Protein AF-A0A519T949-F1 (afdb_monomer_lite)

Radius of gyration: 13.91 Å; chains: 1; bounding box: 40×19×34 Å

Foldseek 3Di:
DPCPPPVLVVQLVVVLVVLCVVCVPLNPPLVVPPPPDPPDPPVNSVVSVVLSVVLSVVLSVQDPDPVSCVDPVSVVSSCVSSVD

Secondary structure (DSSP, 8-state):
---SS-HHHHHHHHHHHHHHHH-TTTS--GGGTSSS-TTS-HHHHHHHHHHHHHHHHHHTTT-SSHHHHTSHHHHHHHHHHH--

Sequence (84 aa):
RDRVADPRFLLQKRIEAKIAALYPNSWLPLYSRVTFSPDTPYAEAWAAGQRQDAIMARLMPHIQSESDFEKPDVQELVKTVIGQ

pLDDT: mean 76.19, std 14.73, range [45.06, 91.75]

Structure (mmCIF, N/CA/C/O backbone):
data_AF-A0A519T949-F1
#
_entry.id   AF-A0A519T949-F1
#
loop_
_atom_site.group_PDB
_atom_site.id
_atom_site.type_symbol
_atom_site.label_atom_id
_atom_site.label_alt_id
_atom_site.label_comp_id
_atom_site.label_asym_id
_atom_site.label_entity_id
_atom_site.label_seq_id
_atom_site.pdbx_PDB_ins_code
_atom_site.Cartn_x
_atom_site.Cartn_y
_atom_site.Cartn_z
_atom_site.occupancy
_atom_site.B_iso_or_equiv
_atom_site.auth_seq_id
_atom_site.auth_comp_id
_atom_site.auth_asym_id
_atom_site.auth_atom_id
_atom_site.pdbx_PDB_model_num
ATOM 1 N N . ARG A 1 1 ? 4.940 -1.378 -24.653 1.00 59.69 1 ARG A N 1
ATOM 2 C CA . ARG A 1 1 ? 5.532 -0.199 -23.985 1.00 59.69 1 ARG A CA 1
ATOM 3 C C . ARG A 1 1 ? 4.501 0.909 -24.133 1.00 59.69 1 ARG A C 1
ATOM 5 O O . ARG A 1 1 ? 4.492 1.467 -25.202 1.00 59.69 1 ARG A O 1
ATOM 12 N N . ASP A 1 2 ? 3.601 1.075 -23.155 1.00 49.19 2 ASP A N 1
ATOM 13 C CA . ASP A 1 2 ? 2.635 2.195 -23.000 1.00 49.19 2 ASP A CA 1
ATOM 14 C C . ASP A 1 2 ? 1.749 1.950 -21.749 1.00 49.19 2 ASP A C 1
ATOM 16 O O . ASP A 1 2 ? 0.531 1.935 -21.813 1.00 49.19 2 ASP A O 1
ATOM 20 N N . ARG A 1 3 ? 2.349 1.647 -20.583 1.00 51.75 3 ARG A N 1
ATOM 21 C CA . ARG A 1 3 ? 1.582 1.397 -19.330 1.00 51.75 3 ARG A CA 1
ATOM 22 C C . ARG A 1 3 ? 1.532 2.608 -18.392 1.00 51.75 3 ARG A C 1
ATOM 24 O O . ARG A 1 3 ? 1.088 2.500 -17.257 1.00 51.75 3 ARG A O 1
ATOM 31 N N . VAL A 1 4 ? 2.042 3.754 -18.844 1.00 52.50 4 VAL A N 1
ATOM 32 C CA . VAL A 1 4 ? 2.135 4.983 -18.032 1.00 52.50 4 VAL A CA 1
ATOM 33 C C . VAL A 1 4 ? 0.815 5.769 -18.065 1.00 52.50 4 VAL A C 1
ATOM 35 O O . VAL A 1 4 ? 0.565 6.580 -17.182 1.00 52.50 4 VAL A O 1
ATOM 38 N N . ALA A 1 5 ? -0.063 5.474 -19.030 1.00 55.25 5 ALA A N 1
ATOM 39 C CA . ALA A 1 5 ? -1.387 6.080 -19.162 1.00 55.25 5 ALA A CA 1
ATOM 40 C C . ALA A 1 5 ? -2.533 5.183 -18.657 1.00 55.25 5 ALA A C 1
ATOM 42 O O . ALA A 1 5 ? -3.693 5.563 -18.788 1.00 55.25 5 ALA A O 1
ATOM 43 N N . ASP A 1 6 ? -2.239 4.008 -18.086 1.00 74.56 6 ASP A N 1
ATOM 44 C CA . ASP A 1 6 ? -3.282 3.140 -17.543 1.00 74.56 6 ASP A CA 1
ATOM 45 C C . ASP A 1 6 ? -3.856 3.767 -16.261 1.00 74.56 6 ASP A C 1
ATOM 47 O O . ASP A 1 6 ? -3.149 3.851 -15.248 1.00 74.56 6 ASP A O 1
ATOM 51 N N . PRO A 1 7 ? -5.142 4.165 -16.240 1.00 79.75 7 PRO A N 1
ATOM 52 C CA . PRO A 1 7 ? -5.750 4.785 -15.064 1.00 79.75 7 PRO A CA 1
ATOM 53 C C . PRO A 1 7 ? -5.701 3.856 -13.845 1.00 79.75 7 PRO A C 1
ATOM 55 O O . PRO A 1 7 ? -5.572 4.322 -12.715 1.00 79.75 7 PRO A O 1
ATOM 58 N N . ARG A 1 8 ? -5.699 2.533 -14.067 1.00 82.00 8 ARG A N 1
ATOM 59 C CA . ARG A 1 8 ? -5.500 1.528 -13.012 1.00 82.00 8 ARG A CA 1
ATOM 60 C C . ARG A 1 8 ? -4.101 1.565 -12.406 1.00 82.00 8 ARG A C 1
ATOM 62 O O . ARG A 1 8 ? -3.980 1.388 -11.200 1.00 82.00 8 ARG A O 1
ATOM 69 N N . PHE A 1 9 ? -3.060 1.787 -13.208 1.00 82.19 9 PHE A N 1
ATOM 70 C CA . PHE A 1 9 ? -1.688 1.861 -12.704 1.00 82.19 9 PHE A CA 1
ATOM 71 C C . PHE A 1 9 ? -1.486 3.124 -11.862 1.00 82.19 9 PHE A C 1
ATOM 73 O O . PHE A 1 9 ? -0.917 3.062 -10.773 1.00 82.19 9 PHE A O 1
ATOM 80 N N . LEU A 1 10 ? -2.021 4.259 -12.323 1.00 84.56 10 LEU A N 1
ATOM 81 C CA . LEU A 1 10 ? -2.014 5.504 -11.554 1.00 84.56 10 LEU A CA 1
ATOM 82 C C . LEU A 1 10 ? -2.811 5.360 -10.252 1.00 84.56 10 LEU A C 1
ATOM 84 O O . LEU A 1 10 ? -2.317 5.751 -9.197 1.00 84.56 10 LEU A O 1
ATOM 88 N N . LEU A 1 11 ? -3.997 4.744 -10.303 1.00 88.88 11 LEU A N 1
ATOM 89 C CA . LEU A 1 11 ? -4.795 4.451 -9.111 1.00 88.88 11 LEU A CA 1
ATOM 90 C C . LEU A 1 11 ? -4.012 3.579 -8.125 1.00 88.88 11 LEU A C 1
ATOM 92 O O . LEU A 1 11 ? -3.875 3.956 -6.965 1.00 88.88 11 LEU A O 1
ATOM 96 N N . GLN A 1 12 ? -3.422 2.477 -8.597 1.00 87.62 12 GLN A N 1
ATOM 97 C CA . GLN A 1 12 ? -2.596 1.589 -7.779 1.00 87.62 12 GLN A CA 1
ATOM 98 C C . GLN A 1 12 ? -1.486 2.363 -7.060 1.00 87.62 12 GLN A C 1
ATOM 100 O O . GLN A 1 12 ? -1.358 2.256 -5.844 1.00 87.62 12 GLN A O 1
ATOM 105 N N . LYS A 1 13 ? -0.739 3.208 -7.784 1.00 85.69 13 LYS A N 1
ATOM 106 C CA . LYS A 1 13 ? 0.344 4.026 -7.215 1.00 85.69 13 LYS A CA 1
ATOM 107 C C . LYS A 1 13 ? -0.151 5.023 -6.167 1.00 85.69 13 LYS A C 1
ATOM 109 O O . LYS A 1 13 ? 0.524 5.240 -5.162 1.00 85.69 13 LYS A O 1
ATOM 114 N N . ARG A 1 14 ? -1.332 5.615 -6.368 1.00 88.69 14 ARG A N 1
ATOM 115 C CA . ARG A 1 14 ? -1.946 6.532 -5.393 1.00 88.69 14 ARG A CA 1
ATOM 116 C C . ARG A 1 14 ? -2.365 5.799 -4.121 1.00 88.69 14 ARG A C 1
ATOM 118 O O . ARG A 1 14 ? -2.126 6.310 -3.030 1.00 88.69 14 ARG A O 1
ATOM 125 N N . ILE A 1 15 ? -2.928 4.598 -4.248 1.00 89.12 15 ILE A N 1
ATOM 126 C CA . ILE A 1 15 ? -3.284 3.762 -3.097 1.00 89.12 15 ILE A CA 1
ATOM 127 C C . ILE A 1 15 ? -2.033 3.293 -2.345 1.00 89.12 15 ILE A C 1
ATOM 129 O O . ILE A 1 15 ? -1.995 3.426 -1.126 1.00 89.12 15 ILE A O 1
ATOM 133 N N . GLU A 1 16 ? -0.983 2.844 -3.042 1.00 86.75 16 GLU A N 1
ATOM 134 C CA . GLU A 1 16 ? 0.303 2.495 -2.415 1.00 86.75 16 GLU A CA 1
ATOM 135 C C . GLU A 1 16 ? 0.865 3.663 -1.598 1.00 86.75 16 GLU A C 1
ATOM 137 O O . GLU A 1 16 ? 1.263 3.478 -0.451 1.00 86.75 16 GLU A O 1
ATOM 142 N N . ALA A 1 17 ? 0.854 4.879 -2.155 1.00 85.50 17 ALA A N 1
ATOM 143 C CA . ALA A 1 17 ? 1.324 6.069 -1.451 1.00 85.50 17 ALA A CA 1
ATOM 144 C C . ALA A 1 17 ? 0.482 6.375 -0.198 1.00 85.50 17 ALA A C 1
ATOM 146 O O . ALA A 1 17 ? 1.040 6.703 0.849 1.00 85.50 17 ALA A O 1
ATOM 147 N N . LYS A 1 18 ? -0.849 6.225 -0.275 1.00 87.75 18 LYS A N 1
ATOM 148 C CA . LYS A 1 18 ? -1.743 6.391 0.882 1.00 87.75 18 LYS A CA 1
ATOM 149 C C . LYS A 1 18 ? -1.475 5.342 1.963 1.00 87.75 18 LYS A C 1
ATOM 151 O O . LYS A 1 18 ? -1.390 5.694 3.135 1.00 87.75 18 LYS A O 1
ATOM 156 N N . ILE A 1 19 ? -1.309 4.074 1.586 1.00 86.06 19 ILE A N 1
ATOM 157 C CA . ILE A 1 19 ? -1.000 2.989 2.527 1.00 86.06 19 ILE A CA 1
ATOM 158 C C . ILE A 1 19 ? 0.366 3.219 3.175 1.00 86.06 19 ILE A C 1
ATOM 160 O O . ILE A 1 19 ? 0.470 3.104 4.390 1.00 86.06 19 ILE A O 1
ATOM 164 N N . ALA A 1 20 ? 1.385 3.607 2.405 1.00 83.81 20 ALA A N 1
ATOM 165 C CA . ALA A 1 20 ? 2.708 3.927 2.936 1.00 83.81 20 ALA A CA 1
ATOM 166 C C . ALA A 1 20 ? 2.678 5.098 3.932 1.00 83.81 20 ALA A C 1
ATOM 168 O O . ALA A 1 20 ? 3.376 5.064 4.942 1.00 83.81 20 ALA A O 1
ATOM 169 N N . ALA A 1 21 ? 1.842 6.110 3.677 1.00 83.9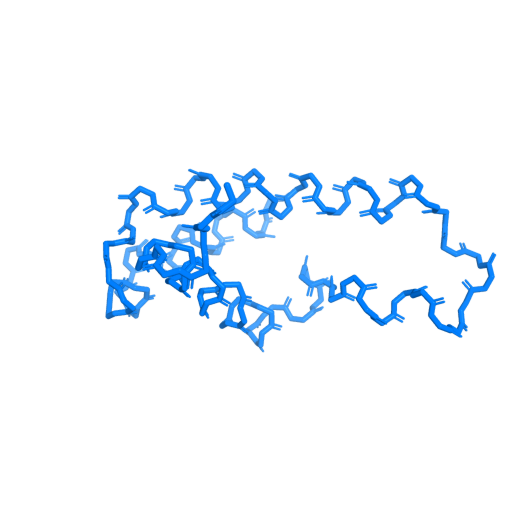4 21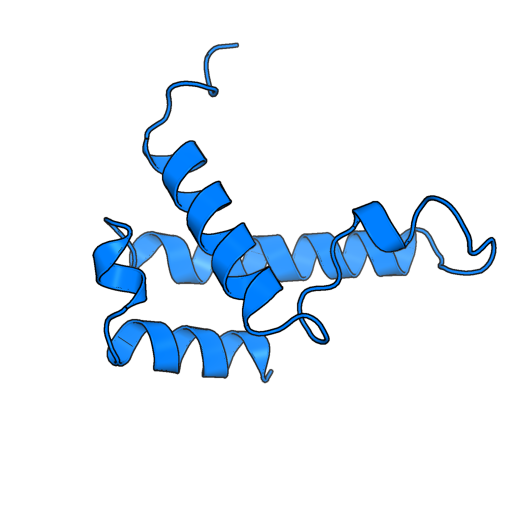 ALA A N 1
ATOM 170 C CA . ALA A 1 21 ? 1.651 7.233 4.591 1.00 83.94 21 ALA A CA 1
ATOM 171 C C . ALA A 1 21 ? 0.903 6.838 5.879 1.00 83.94 21 ALA A C 1
ATOM 173 O O . ALA A 1 21 ? 1.219 7.356 6.948 1.00 83.94 21 ALA A O 1
ATOM 174 N N . LEU A 1 22 ? -0.073 5.927 5.792 1.00 83.94 22 LEU A N 1
ATOM 175 C CA . LEU A 1 22 ? -0.867 5.461 6.939 1.00 83.94 22 LEU A CA 1
ATOM 176 C C . LEU A 1 22 ? -0.152 4.386 7.773 1.00 83.94 22 LEU A C 1
ATOM 178 O O . LEU A 1 22 ? -0.289 4.363 8.994 1.00 83.94 22 LEU A O 1
ATOM 182 N N . TYR A 1 23 ? 0.612 3.505 7.124 1.00 83.00 23 TYR A N 1
ATOM 183 C CA . TYR A 1 23 ? 1.279 2.347 7.724 1.00 83.00 23 TYR A CA 1
ATOM 184 C C . TYR A 1 23 ? 2.781 2.322 7.395 1.00 83.00 23 TYR A C 1
ATOM 186 O O . TYR A 1 23 ? 3.262 1.350 6.809 1.00 83.00 23 TYR A O 1
ATOM 194 N N . PRO A 1 24 ? 3.564 3.338 7.800 1.00 73.38 24 PRO A N 1
ATOM 195 C CA . PRO A 1 24 ? 4.993 3.416 7.477 1.00 73.38 24 PRO A CA 1
ATOM 196 C C . PRO A 1 24 ? 5.813 2.241 8.040 1.00 73.38 24 PRO A C 1
ATOM 198 O O . PRO A 1 24 ? 6.842 1.880 7.476 1.00 73.38 24 PRO A O 1
ATOM 201 N N . ASN A 1 25 ? 5.342 1.611 9.123 1.00 70.00 25 ASN A N 1
ATOM 202 C CA . ASN A 1 25 ? 5.998 0.453 9.740 1.00 70.00 25 ASN A CA 1
ATOM 203 C C . ASN A 1 25 ? 5.751 -0.860 8.980 1.00 70.00 25 ASN A C 1
ATOM 205 O O . ASN A 1 25 ? 6.644 -1.700 8.907 1.00 70.00 25 ASN A O 1
ATOM 209 N N . SER A 1 26 ? 4.552 -1.045 8.419 1.00 69.12 26 SER A N 1
ATOM 210 C CA . SER A 1 26 ? 4.192 -2.262 7.672 1.00 69.12 26 SER A CA 1
ATOM 211 C C . SER A 1 26 ? 4.516 -2.143 6.185 1.00 69.12 26 SER A C 1
ATOM 213 O O . SER A 1 26 ? 4.746 -3.141 5.505 1.00 69.12 26 SER A O 1
ATOM 215 N N . TRP A 1 27 ? 4.566 -0.913 5.677 1.00 70.38 27 TRP A N 1
ATOM 216 C CA . TRP A 1 27 ? 4.873 -0.592 4.295 1.00 70.38 27 TRP A CA 1
ATOM 217 C C . TRP A 1 27 ? 6.169 0.212 4.225 1.00 70.38 27 TRP A C 1
ATOM 219 O O . TRP A 1 27 ? 6.174 1.401 3.907 1.00 70.38 27 TRP A O 1
ATOM 229 N N . LEU A 1 28 ? 7.289 -0.451 4.527 1.00 61.31 28 LEU A N 1
ATOM 230 C CA . LEU A 1 28 ? 8.611 0.143 4.348 1.00 61.31 28 LEU A CA 1
ATOM 231 C C . LEU A 1 28 ? 8.786 0.526 2.869 1.00 61.31 28 LEU A C 1
ATOM 233 O O . LEU A 1 28 ? 8.742 -0.359 2.002 1.00 61.31 28 LEU A O 1
ATOM 237 N N . PRO A 1 29 ? 8.977 1.817 2.542 1.00 56.91 29 PRO A N 1
ATOM 238 C CA . PRO A 1 29 ? 9.309 2.204 1.186 1.00 56.91 29 PRO A CA 1
ATOM 239 C C . PRO A 1 29 ? 10.635 1.534 0.828 1.00 56.91 29 PRO A C 1
ATOM 241 O O . PRO A 1 29 ? 11.645 1.753 1.496 1.00 56.91 29 PRO A O 1
ATOM 244 N N . LEU A 1 30 ? 10.641 0.725 -0.238 1.00 54.72 30 LEU A N 1
ATOM 245 C CA . LEU A 1 30 ? 11.844 0.038 -0.730 1.00 54.72 30 LEU A CA 1
ATOM 246 C C . LEU A 1 30 ? 13.034 1.003 -0.869 1.00 54.72 30 LEU A C 1
ATOM 248 O O . LEU A 1 30 ? 14.170 0.620 -0.620 1.00 54.72 30 LEU A O 1
ATOM 252 N N . TYR A 1 31 ? 12.765 2.277 -1.160 1.00 48.12 31 TYR A N 1
ATOM 253 C CA . TYR A 1 31 ? 13.763 3.337 -1.269 1.00 48.12 31 TYR A CA 1
ATOM 254 C C . TYR A 1 31 ? 14.505 3.696 0.030 1.00 48.12 31 TYR A C 1
ATOM 256 O O . TYR A 1 31 ? 15.624 4.191 -0.068 1.00 48.12 31 TYR A O 1
ATOM 264 N N . SER A 1 32 ? 13.970 3.434 1.231 1.00 45.22 32 SER A N 1
ATOM 265 C CA . SER A 1 32 ? 14.709 3.739 2.471 1.00 45.22 32 SER A CA 1
ATOM 266 C C . SER A 1 32 ? 15.729 2.662 2.852 1.00 45.22 32 SER A C 1
ATOM 268 O O . SER A 1 32 ? 16.561 2.904 3.722 1.00 45.22 32 SER A O 1
ATOM 270 N N . ARG A 1 33 ? 15.688 1.480 2.217 1.00 48.22 33 ARG A N 1
ATOM 271 C CA . ARG A 1 33 ? 16.569 0.343 2.545 1.00 48.22 33 ARG A CA 1
ATOM 272 C C . ARG A 1 33 ? 17.807 0.226 1.656 1.00 48.22 33 ARG A C 1
ATOM 274 O O . ARG A 1 33 ? 18.738 -0.469 2.036 1.00 48.22 33 ARG A O 1
ATOM 281 N N . VAL A 1 34 ? 17.855 0.905 0.506 1.00 46.12 34 VAL A N 1
ATOM 282 C CA . VAL A 1 34 ? 18.943 0.683 -0.471 1.00 46.12 34 VAL A CA 1
ATOM 283 C C . VAL A 1 34 ? 20.131 1.632 -0.286 1.00 46.12 34 VAL A C 1
ATOM 285 O O . VAL A 1 34 ? 21.213 1.334 -0.779 1.00 46.12 34 VAL A O 1
ATOM 288 N N . THR A 1 35 ? 19.992 2.740 0.448 1.00 49.06 35 THR A N 1
ATOM 289 C CA . THR A 1 35 ? 21.048 3.773 0.432 1.00 49.06 35 THR A CA 1
ATOM 290 C C . THR A 1 35 ? 21.950 3.802 1.673 1.00 49.06 35 THR A C 1
ATOM 292 O O . THR A 1 35 ? 23.058 4.311 1.564 1.00 49.06 35 THR A O 1
ATOM 295 N N . PHE A 1 36 ? 21.569 3.243 2.835 1.00 45.06 36 PHE A N 1
ATOM 296 C CA . PHE A 1 36 ? 22.365 3.452 4.068 1.00 45.06 36 PHE A CA 1
ATOM 297 C C . PHE A 1 36 ? 22.460 2.280 5.058 1.00 45.06 36 PHE A C 1
ATOM 299 O O . PHE A 1 36 ? 22.796 2.494 6.222 1.00 45.06 36 PHE A O 1
ATOM 306 N N . SER A 1 37 ? 22.206 1.031 4.661 1.00 45.22 37 SER A N 1
ATOM 307 C CA . SER A 1 37 ? 22.468 -0.106 5.559 1.00 45.22 37 SER A CA 1
ATOM 308 C C . SER A 1 37 ? 22.998 -1.319 4.789 1.00 45.22 37 SER A C 1
ATOM 310 O O . SER A 1 37 ? 22.220 -1.963 4.091 1.00 45.22 37 SER A O 1
ATOM 312 N N . PRO A 1 38 ? 24.296 -1.661 4.911 1.00 55.28 38 PRO A N 1
ATOM 313 C CA . PRO A 1 38 ? 24.906 -2.827 4.256 1.00 55.28 38 PRO A CA 1
ATOM 314 C C . PRO A 1 38 ? 24.365 -4.188 4.740 1.00 55.28 38 PRO A C 1
ATOM 316 O O . PRO A 1 38 ? 24.826 -5.221 4.270 1.00 55.28 38 PRO A O 1
ATOM 319 N N . ASP A 1 39 ? 23.384 -4.189 5.647 1.00 55.94 39 ASP A N 1
ATOM 320 C CA . ASP A 1 39 ? 22.923 -5.369 6.380 1.00 55.94 39 ASP A CA 1
ATOM 321 C C . ASP A 1 39 ? 21.455 -5.741 6.115 1.00 55.94 39 ASP A C 1
ATOM 323 O O . ASP A 1 39 ? 20.945 -6.665 6.731 1.00 55.94 39 ASP A O 1
ATOM 327 N N . THR A 1 40 ? 20.730 -5.054 5.216 1.00 55.28 40 THR A N 1
ATOM 328 C CA . THR A 1 40 ? 19.395 -5.553 4.833 1.00 55.28 40 THR A CA 1
ATOM 329 C C . THR A 1 40 ? 19.543 -6.558 3.693 1.00 55.28 40 THR A C 1
ATOM 331 O O . THR A 1 40 ? 19.807 -6.145 2.558 1.00 55.28 40 THR A O 1
ATOM 334 N N . PRO A 1 41 ? 19.365 -7.870 3.935 1.00 62.34 41 PRO A N 1
ATOM 335 C 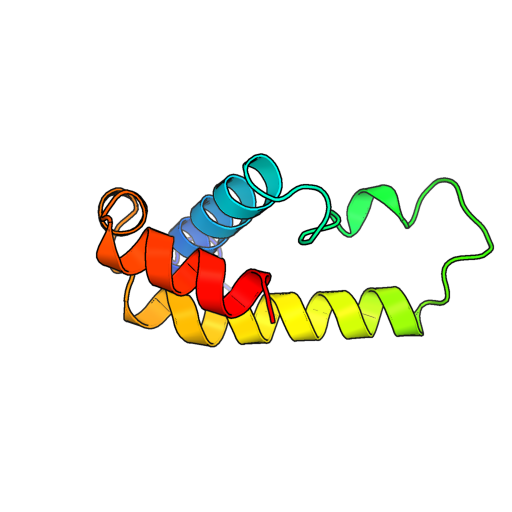CA . PRO A 1 41 ? 19.488 -8.857 2.883 1.00 62.34 41 PRO A CA 1
ATOM 336 C C . PRO A 1 41 ? 18.463 -8.563 1.791 1.00 62.34 41 PRO A C 1
ATOM 338 O O . PRO A 1 41 ? 17.275 -8.363 2.048 1.00 62.34 41 PRO A O 1
ATOM 341 N N . TYR A 1 42 ? 18.923 -8.579 0.544 1.00 62.47 42 TYR A N 1
ATOM 342 C CA . TYR A 1 42 ? 18.087 -8.476 -0.654 1.00 62.47 42 TYR A CA 1
ATOM 343 C C . TYR A 1 42 ? 16.831 -9.367 -0.576 1.00 62.47 42 TYR A C 1
ATOM 345 O O . TYR A 1 42 ? 15.755 -8.972 -1.016 1.00 62.47 42 TYR A O 1
ATOM 353 N N . ALA A 1 43 ? 16.951 -10.535 0.064 1.00 66.56 43 ALA A N 1
ATOM 354 C CA . ALA A 1 43 ? 15.852 -11.457 0.331 1.00 66.56 43 ALA A CA 1
ATOM 355 C C . ALA A 1 43 ? 14.705 -10.838 1.155 1.00 66.56 43 ALA A C 1
ATOM 357 O O . ALA A 1 43 ? 13.539 -11.079 0.847 1.00 66.56 43 ALA A O 1
ATOM 358 N N . GLU A 1 44 ? 14.999 -10.006 2.157 1.00 68.12 44 GLU A N 1
ATOM 359 C CA . GLU A 1 44 ? 13.973 -9.309 2.939 1.00 68.12 44 GLU A CA 1
ATOM 360 C C . GLU A 1 44 ? 13.269 -8.222 2.129 1.00 68.12 44 GLU A C 1
ATOM 362 O O . GLU A 1 44 ? 12.050 -8.074 2.226 1.00 68.12 44 GLU A O 1
ATOM 367 N N . ALA A 1 45 ? 14.013 -7.465 1.318 1.00 69.69 45 ALA A N 1
ATOM 368 C CA . ALA A 1 45 ? 13.431 -6.462 0.427 1.00 69.69 45 ALA A CA 1
ATOM 369 C C . ALA A 1 45 ? 12.542 -7.122 -0.642 1.00 69.69 45 ALA A C 1
ATOM 371 O O . ALA A 1 45 ? 11.436 -6.657 -0.910 1.00 69.69 45 ALA A O 1
ATOM 372 N N . TRP A 1 46 ? 12.988 -8.254 -1.191 1.00 73.00 46 TRP A N 1
ATOM 373 C CA . TRP A 1 46 ? 12.231 -9.056 -2.147 1.00 73.00 46 TRP A CA 1
ATOM 374 C C . TRP A 1 46 ? 10.952 -9.642 -1.533 1.00 73.00 46 TRP A C 1
ATOM 376 O O . TRP A 1 46 ? 9.876 -9.552 -2.124 1.00 73.00 46 TRP A O 1
ATOM 386 N N . ALA A 1 47 ? 11.040 -10.197 -0.321 1.00 77.56 47 ALA A N 1
ATOM 387 C CA . ALA A 1 47 ? 9.883 -10.719 0.403 1.00 77.56 47 ALA A CA 1
ATOM 388 C C . ALA A 1 47 ? 8.894 -9.609 0.801 1.00 77.56 47 ALA A C 1
ATOM 390 O O . ALA A 1 47 ? 7.681 -9.812 0.750 1.00 77.56 47 ALA A O 1
ATOM 391 N N . ALA A 1 48 ? 9.387 -8.423 1.172 1.00 76.12 48 ALA A N 1
ATOM 392 C CA . ALA A 1 48 ? 8.544 -7.255 1.416 1.00 76.12 48 ALA A CA 1
ATOM 393 C C . ALA A 1 48 ? 7.820 -6.804 0.137 1.00 76.12 48 ALA A C 1
ATOM 395 O O . ALA A 1 48 ? 6.609 -6.607 0.173 1.00 76.12 48 ALA A O 1
ATOM 396 N N . GLY A 1 49 ? 8.524 -6.733 -0.999 1.00 79.00 49 GLY A N 1
ATOM 397 C CA . GLY A 1 49 ? 7.925 -6.401 -2.294 1.00 79.00 49 GLY A CA 1
ATOM 398 C C . GLY A 1 49 ? 6.840 -7.393 -2.726 1.00 79.00 49 GLY A C 1
ATOM 399 O O . GLY A 1 49 ? 5.761 -6.975 -3.135 1.00 79.00 49 GLY A O 1
ATOM 400 N N . GLN A 1 50 ? 7.067 -8.702 -2.557 1.00 82.62 50 GLN A N 1
ATOM 401 C CA . GLN A 1 50 ? 6.040 -9.718 -2.836 1.00 82.62 50 GLN A CA 1
ATOM 402 C C . GLN A 1 50 ? 4.807 -9.581 -1.935 1.00 82.62 50 GLN A C 1
ATOM 404 O O . GLN A 1 50 ? 3.683 -9.747 -2.406 1.00 82.62 50 GLN A O 1
ATOM 409 N N . ARG A 1 51 ? 4.994 -9.259 -0.648 1.00 83.50 51 ARG A N 1
ATOM 410 C CA . ARG A 1 51 ? 3.869 -9.003 0.265 1.00 83.50 51 ARG A CA 1
ATOM 411 C C . ARG A 1 51 ? 3.063 -7.780 -0.166 1.00 83.50 51 ARG A C 1
ATOM 413 O O . ARG A 1 51 ? 1.839 -7.854 -0.212 1.00 83.50 51 ARG A O 1
ATOM 420 N N . GLN A 1 52 ? 3.742 -6.690 -0.523 1.00 82.06 52 GLN A N 1
ATOM 421 C CA . GLN A 1 52 ? 3.108 -5.472 -1.032 1.00 82.06 52 GLN A CA 1
ATOM 422 C C . GLN A 1 52 ? 2.296 -5.754 -2.305 1.00 82.06 52 GLN A C 1
ATOM 424 O O . GLN A 1 52 ? 1.133 -5.360 -2.388 1.00 82.06 52 GLN A O 1
ATOM 429 N N . ASP A 1 53 ? 2.861 -6.508 -3.251 1.00 85.56 53 ASP A N 1
ATOM 430 C CA . ASP A 1 53 ? 2.172 -6.892 -4.488 1.00 85.56 53 ASP A CA 1
ATOM 431 C C . ASP A 1 53 ? 0.931 -7.760 -4.212 1.00 85.56 53 ASP A C 1
ATOM 433 O O . ASP A 1 53 ? -0.156 -7.466 -4.710 1.00 85.56 53 ASP A O 1
ATOM 437 N N . ALA A 1 54 ? 1.044 -8.755 -3.324 1.00 87.62 54 ALA A N 1
ATOM 438 C CA . ALA A 1 54 ? -0.078 -9.609 -2.932 1.00 87.62 54 ALA A CA 1
ATOM 439 C C . ALA A 1 54 ? -1.212 -8.827 -2.243 1.00 87.62 54 ALA A C 1
ATOM 441 O O . ALA A 1 54 ? -2.393 -9.091 -2.491 1.00 87.62 54 ALA A O 1
ATOM 442 N N . ILE A 1 55 ? -0.869 -7.847 -1.401 1.00 87.50 55 ILE A N 1
ATOM 443 C CA . ILE A 1 55 ? -1.839 -6.944 -0.771 1.00 87.50 55 ILE A CA 1
ATOM 444 C C . ILE A 1 55 ? -2.547 -6.104 -1.841 1.00 87.50 55 ILE A C 1
ATOM 446 O O . ILE A 1 55 ? -3.778 -6.063 -1.871 1.00 87.50 55 ILE A O 1
ATOM 450 N N . MET A 1 56 ? -1.800 -5.489 -2.765 1.00 86.12 56 MET A N 1
ATOM 451 C CA . MET A 1 56 ? -2.392 -4.691 -3.844 1.00 86.12 56 MET A CA 1
ATOM 452 C C . MET A 1 56 ? -3.271 -5.531 -4.771 1.00 86.12 56 MET A C 1
ATOM 454 O O . MET A 1 56 ? -4.347 -5.077 -5.157 1.00 86.12 56 MET A O 1
ATOM 458 N N . ALA A 1 57 ? -2.873 -6.765 -5.082 1.00 87.94 57 ALA A N 1
ATOM 459 C CA . ALA A 1 57 ? -3.670 -7.685 -5.886 1.00 87.94 57 ALA A CA 1
ATOM 460 C C . ALA A 1 57 ? -5.027 -8.005 -5.234 1.00 87.94 57 ALA A C 1
ATOM 462 O O . ALA A 1 57 ? -6.020 -8.170 -5.942 1.00 87.94 57 ALA A O 1
ATOM 463 N N . ARG A 1 58 ? -5.087 -8.042 -3.894 1.00 89.12 58 ARG A N 1
ATOM 464 C CA . ARG A 1 58 ? -6.332 -8.223 -3.133 1.00 89.12 58 ARG 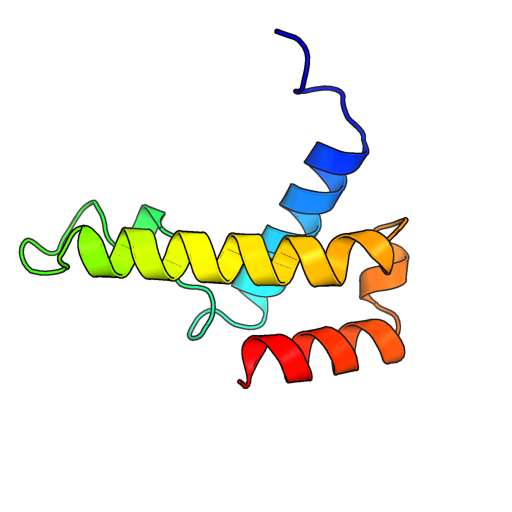A CA 1
ATOM 465 C C . ARG A 1 58 ? -7.148 -6.941 -2.997 1.00 89.12 58 ARG A C 1
ATOM 467 O O . ARG A 1 58 ? -8.365 -7.030 -3.014 1.00 89.12 58 ARG A O 1
ATOM 474 N N . LEU A 1 59 ? -6.516 -5.773 -2.877 1.00 88.62 59 LEU A N 1
ATOM 475 C CA . LEU A 1 59 ? -7.206 -4.492 -2.663 1.00 88.62 59 LEU A CA 1
ATOM 476 C C . LEU A 1 59 ? -7.757 -3.871 -3.953 1.00 88.62 59 LEU A C 1
ATOM 478 O O . LEU A 1 59 ? -8.892 -3.401 -3.976 1.00 88.62 59 LEU A O 1
ATOM 482 N N . MET A 1 60 ? -6.980 -3.889 -5.039 1.00 87.75 60 MET A N 1
ATOM 483 C CA . MET A 1 60 ? -7.333 -3.255 -6.318 1.00 87.75 60 MET A CA 1
ATOM 484 C C . MET A 1 60 ? -8.685 -3.689 -6.921 1.00 87.75 60 MET A C 1
ATOM 486 O O . MET A 1 60 ? -9.325 -2.857 -7.556 1.00 87.75 60 MET A O 1
ATOM 490 N N . PRO A 1 61 ? -9.173 -4.936 -6.764 1.00 89.88 61 PRO A N 1
ATOM 491 C CA . PRO A 1 61 ? -10.515 -5.313 -7.211 1.00 89.88 61 PRO A CA 1
ATOM 492 C C . PRO A 1 61 ? -11.641 -4.545 -6.501 1.00 89.88 61 PRO A C 1
ATOM 494 O O . PRO A 1 61 ? -12.661 -4.248 -7.125 1.00 89.88 61 PRO A O 1
ATOM 497 N N . HIS A 1 62 ? -11.445 -4.202 -5.223 1.00 87.88 62 HIS A N 1
ATOM 498 C CA . HIS A 1 62 ? -12.415 -3.480 -4.392 1.00 87.88 62 HIS A CA 1
ATOM 499 C C . HIS A 1 62 ? -12.304 -1.954 -4.525 1.00 87.88 62 HIS A C 1
ATOM 501 O O . HIS A 1 62 ? -13.188 -1.233 -4.069 1.00 87.88 62 HIS A O 1
ATOM 507 N N . ILE A 1 63 ? -11.236 -1.462 -5.158 1.00 89.50 63 ILE A N 1
ATOM 508 C CA . ILE A 1 63 ? -10.961 -0.038 -5.345 1.00 89.50 63 ILE A CA 1
ATOM 509 C C . ILE A 1 63 ? -11.030 0.269 -6.840 1.00 89.50 63 ILE A C 1
ATOM 511 O O . ILE A 1 63 ? -10.078 0.044 -7.586 1.00 89.50 63 ILE A O 1
ATOM 515 N N . GLN A 1 64 ? -12.169 0.794 -7.282 1.00 87.62 64 GLN A N 1
ATOM 516 C CA . GLN A 1 64 ? -12.359 1.233 -8.667 1.00 87.62 64 GLN A CA 1
ATOM 517 C C . GLN A 1 64 ? -11.932 2.701 -8.842 1.00 87.62 64 GLN A C 1
ATOM 519 O O . GLN A 1 64 ? -11.558 3.121 -9.936 1.00 87.62 64 GLN A O 1
ATOM 524 N N . SER A 1 65 ? -11.954 3.473 -7.751 1.00 88.38 65 SER A N 1
ATOM 525 C CA . SER A 1 65 ? -11.620 4.894 -7.684 1.00 88.38 65 SER A CA 1
ATOM 526 C C . SER A 1 65 ? -10.928 5.245 -6.362 1.00 88.38 65 SER A C 1
ATOM 528 O O . SER A 1 65 ? -11.034 4.519 -5.378 1.00 88.38 65 SER A O 1
ATOM 530 N N . GLU A 1 66 ? -10.237 6.385 -6.295 1.00 86.69 66 GLU A N 1
ATOM 531 C CA . GLU A 1 66 ? -9.591 6.823 -5.045 1.00 86.69 66 GLU A CA 1
ATOM 532 C C . GLU A 1 66 ? -10.564 7.035 -3.888 1.00 86.69 66 GLU A C 1
ATOM 534 O O . GLU A 1 66 ? -10.188 6.828 -2.737 1.00 86.69 66 GLU A O 1
ATOM 539 N N . SER A 1 67 ? -11.802 7.422 -4.185 1.00 88.19 67 SER A N 1
ATOM 540 C CA . SER A 1 67 ? -12.850 7.613 -3.184 1.00 88.19 67 SER A CA 1
ATOM 541 C C . SER A 1 67 ? -13.272 6.293 -2.538 1.00 88.19 67 SER A C 1
ATOM 543 O O . SER A 1 67 ? -13.679 6.282 -1.381 1.00 88.19 67 SER A O 1
ATOM 545 N N . ASP A 1 68 ? -13.137 5.162 -3.244 1.00 90.00 68 ASP A N 1
ATOM 546 C CA . ASP A 1 68 ? -13.422 3.845 -2.665 1.00 90.00 68 ASP A CA 1
ATOM 547 C C . ASP A 1 68 ? -12.449 3.506 -1.539 1.00 90.00 68 ASP A C 1
ATOM 549 O O . ASP A 1 68 ? -12.840 2.870 -0.568 1.00 90.00 68 ASP A O 1
ATOM 553 N N . PHE A 1 69 ? -11.202 3.979 -1.619 1.00 88.31 69 PHE A N 1
ATOM 554 C CA . PHE A 1 69 ? -10.230 3.783 -0.548 1.00 88.31 69 PHE A CA 1
ATOM 555 C C . PHE A 1 69 ? -10.647 4.463 0.757 1.00 88.31 69 PHE A C 1
ATOM 557 O O . PHE A 1 69 ? -10.288 3.987 1.827 1.00 88.31 69 PHE A O 1
ATOM 564 N N . GLU A 1 70 ? -11.405 5.557 0.694 1.00 86.81 70 GLU A N 1
ATOM 565 C CA . GLU A 1 70 ? -11.895 6.265 1.883 1.00 86.81 70 GLU A CA 1
ATOM 566 C C . GLU A 1 70 ? -13.104 5.571 2.522 1.00 86.81 70 GLU A C 1
ATOM 568 O O . GLU A 1 70 ? -13.493 5.916 3.639 1.00 86.81 70 GLU A O 1
ATOM 573 N N . LYS A 1 71 ? -13.690 4.571 1.849 1.00 91.75 71 LYS A N 1
ATOM 574 C CA . LYS A 1 71 ? -14.818 3.819 2.394 1.00 91.75 71 LYS A CA 1
ATOM 575 C C . LYS A 1 71 ? -14.385 2.986 3.602 1.00 91.75 71 LYS A C 1
ATOM 577 O O . LYS A 1 71 ? -13.305 2.384 3.580 1.00 91.75 71 LYS A O 1
ATOM 582 N N . PRO A 1 72 ? -15.247 2.883 4.627 1.00 89.56 72 PRO A N 1
ATOM 583 C CA . PRO A 1 72 ? -14.960 2.087 5.814 1.00 89.56 72 PRO A CA 1
ATOM 584 C C . PRO A 1 72 ? -14.688 0.616 5.472 1.00 89.56 72 PRO A C 1
ATOM 586 O O . PRO A 1 72 ? -13.737 0.058 6.011 1.00 89.56 72 PRO A O 1
ATOM 589 N N . ASP A 1 73 ? -15.419 0.030 4.516 1.00 90.19 73 ASP A N 1
ATOM 590 C CA . ASP A 1 73 ? -15.233 -1.366 4.088 1.00 90.19 73 ASP A CA 1
ATOM 591 C C . ASP A 1 73 ? -13.817 -1.634 3.553 1.00 90.19 73 ASP A C 1
ATOM 593 O O . ASP A 1 73 ? -13.187 -2.646 3.864 1.00 90.19 73 ASP A O 1
ATOM 597 N N . VAL A 1 74 ? -13.281 -0.701 2.758 1.00 90.50 74 VAL A N 1
ATOM 598 C CA . VAL A 1 74 ? -11.932 -0.827 2.194 1.00 90.50 74 VAL A CA 1
ATOM 599 C C . VAL A 1 74 ? -10.878 -0.569 3.264 1.00 90.50 74 VAL A C 1
ATOM 601 O O . VAL A 1 74 ? -9.890 -1.295 3.325 1.00 90.50 74 VAL A O 1
ATOM 604 N N . GLN A 1 75 ? -11.076 0.425 4.132 1.00 90.00 75 GLN A N 1
ATOM 605 C CA . GLN A 1 75 ? -10.164 0.695 5.248 1.00 90.00 75 GLN A CA 1
ATOM 606 C C . GLN A 1 75 ? -10.054 -0.493 6.207 1.00 90.00 75 GLN A C 1
ATOM 608 O O . GLN A 1 75 ? -8.964 -0.799 6.693 1.00 90.00 75 GLN A O 1
ATOM 613 N N . GLU A 1 76 ? -11.167 -1.174 6.472 1.00 90.44 76 GLU A N 1
ATOM 614 C CA . GLU A 1 76 ? -11.184 -2.396 7.266 1.00 90.44 76 GLU A CA 1
ATOM 615 C C . GLU A 1 76 ? -10.418 -3.519 6.564 1.00 90.44 76 GLU A C 1
ATOM 617 O O . GLU A 1 76 ? -9.508 -4.094 7.161 1.00 90.44 76 GLU A O 1
ATOM 622 N N . LEU A 1 77 ? -10.669 -3.739 5.268 1.00 90.12 77 LEU A N 1
ATOM 623 C CA . LEU A 1 77 ? -9.915 -4.709 4.474 1.00 90.12 77 LEU A CA 1
ATOM 624 C C . LEU A 1 77 ? -8.407 -4.420 4.492 1.00 90.12 77 LEU A C 1
ATOM 626 O O . LEU A 1 77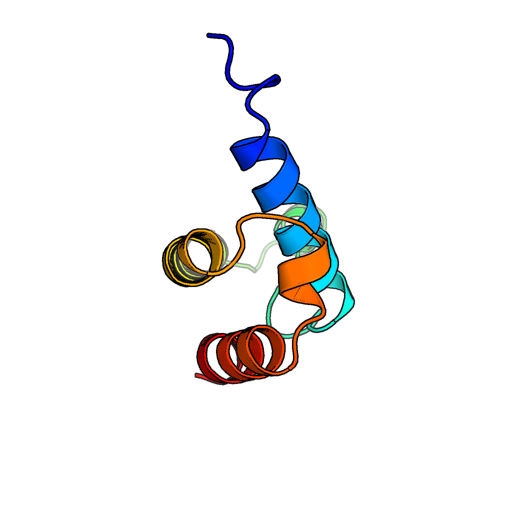 ? -7.618 -5.338 4.707 1.00 90.12 77 LEU A O 1
ATOM 630 N N . VAL A 1 78 ? -8.000 -3.156 4.318 1.00 88.69 78 VAL A N 1
ATOM 631 C CA . VAL A 1 78 ? -6.596 -2.716 4.393 1.00 88.69 78 VAL A CA 1
ATOM 632 C C . VAL A 1 78 ? -5.991 -3.084 5.747 1.00 88.69 78 VAL A C 1
ATOM 634 O O . VAL A 1 78 ? -4.915 -3.674 5.786 1.00 88.69 78 VAL A O 1
ATOM 637 N N . LYS A 1 79 ? -6.683 -2.803 6.857 1.00 87.00 79 LYS A N 1
ATOM 638 C CA . LYS A 1 79 ? -6.223 -3.188 8.202 1.00 87.00 79 LYS A CA 1
ATOM 639 C C . LYS A 1 79 ? -6.071 -4.701 8.338 1.00 87.00 79 LYS A C 1
ATOM 641 O O . LYS A 1 79 ? -5.065 -5.156 8.872 1.00 87.00 79 LYS A O 1
ATOM 6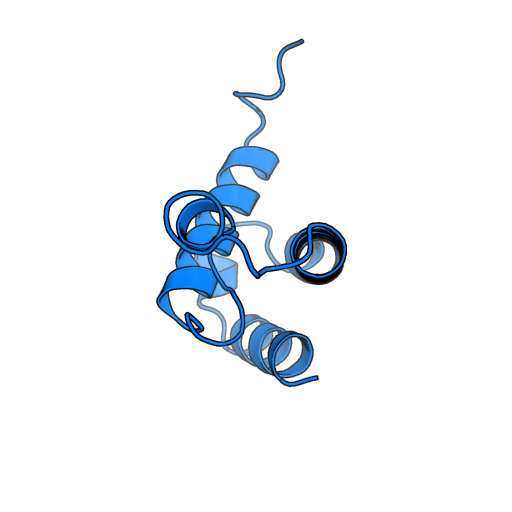46 N N . THR A 1 80 ? -7.023 -5.477 7.824 1.00 88.56 80 THR A N 1
ATOM 647 C CA . THR A 1 80 ? -6.986 -6.944 7.874 1.00 88.56 80 THR A CA 1
ATOM 648 C C . THR A 1 80 ? -5.828 -7.535 7.073 1.00 88.56 80 THR A C 1
ATOM 650 O O . THR A 1 80 ? -5.265 -8.541 7.495 1.00 88.56 80 THR A O 1
ATOM 653 N N . VAL A 1 81 ? -5.470 -6.952 5.923 1.00 85.12 81 VAL A N 1
ATOM 654 C CA . VAL A 1 81 ? -4.370 -7.466 5.083 1.00 85.12 81 VAL A CA 1
ATOM 655 C C . VAL A 1 81 ? -2.994 -6.937 5.493 1.00 85.12 81 VAL A C 1
ATOM 657 O O . VAL A 1 81 ? -2.006 -7.613 5.239 1.00 85.12 81 VAL A O 1
ATOM 660 N N . ILE A 1 82 ? -2.920 -5.754 6.113 1.00 81.00 82 ILE A N 1
ATOM 661 C CA . ILE A 1 82 ? -1.676 -5.151 6.627 1.00 81.00 82 ILE A CA 1
ATOM 662 C C . ILE A 1 82 ? -1.322 -5.681 8.026 1.00 81.00 82 ILE A C 1
ATOM 664 O O . ILE A 1 82 ? -0.147 -5.731 8.382 1.00 81.00 82 ILE A O 1
ATOM 668 N N . GLY A 1 83 ? -2.330 -6.008 8.840 1.00 71.38 83 GLY A N 1
ATOM 669 C CA . GLY A 1 83 ? -2.167 -6.502 10.209 1.00 71.38 83 GLY A CA 1
ATOM 670 C C . GLY A 1 83 ? -1.953 -8.014 10.335 1.00 71.38 83 GLY A C 1
ATOM 671 O O . GLY A 1 83 ? -1.769 -8.484 11.455 1.00 71.38 83 GLY A O 1
ATOM 672 N N . GLN A 1 84 ? -2.002 -8.757 9.223 1.00 57.81 84 GLN A N 1
ATOM 673 C CA . GLN A 1 84 ? -1.606 -10.170 9.133 1.00 57.81 84 GLN A CA 1
ATOM 674 C C . GLN A 1 84 ? -0.111 -10.299 8.844 1.00 57.81 84 GLN A C 1
ATOM 676 O O . GLN A 1 84 ? 0.511 -11.210 9.431 1.00 57.81 84 GLN A O 1
#